Protein AF-A0A6L3ZZ14-F1 (afdb_monomer_lite)

Radius of gyration: 29.38 Å; chains: 1; bounding box: 53×72×79 Å

Foldseek 3Di:
DDDDDDPPPDDDDDPVRVVVVVVVVVVVVVVVVVVVVVVVVCLVPDPVNCVVPPADQLPQQQWGWDWDDDDPDQIWIWIPGHVVGNCVVVPDHGRWTQQDWDPDGDHSPDDSVRVSVSVDDPDDDNPPDDTDGDIDDD

pLDDT: mean 73.84, std 15.88, range [40.72, 96.88]

Sequence (138 aa):
MTIIPASSGRRRPTEQETISLELVSGLLMIIGLLAFAYLFYAIATSDEIKDATQGLDIEGIGIEVRKVEPEGEVAYFEIIPAPGGPAEEKGVRAGDRLTKVEDTEITPGFSIAQVDRLLQEPDVKRADDDFEISIEFL

Structure (mmCIF, N/CA/C/O backbone):
data_AF-A0A6L3ZZ14-F1
#
_entry.id   AF-A0A6L3ZZ14-F1
#
loop_
_atom_site.group_PDB
_atom_site.id
_atom_site.type_symbol
_atom_site.label_atom_id
_atom_site.label_alt_id
_atom_site.label_comp_id
_atom_site.label_asym_id
_atom_site.label_entity_id
_atom_site.label_seq_id
_atom_site.pdbx_PDB_ins_code
_atom_site.Cartn_x
_atom_site.Cartn_y
_atom_site.Cartn_z
_atom_site.occupancy
_atom_site.B_iso_or_equiv
_atom_site.auth_seq_id
_atom_site.auth_comp_id
_atom_site.auth_asym_id
_atom_site.auth_atom_id
_atom_site.pdbx_PDB_model_num
ATOM 1 N N . MET A 1 1 ? 16.984 52.461 -55.595 1.00 40.91 1 MET A N 1
ATOM 2 C CA . MET A 1 1 ? 18.023 51.424 -55.434 1.00 40.91 1 MET A CA 1
ATOM 3 C C . MET A 1 1 ? 17.475 50.423 -54.430 1.00 40.91 1 MET A C 1
ATOM 5 O O . MET A 1 1 ? 17.418 50.737 -53.251 1.00 40.91 1 MET A O 1
ATOM 9 N N . THR A 1 2 ? 16.913 49.313 -54.906 1.00 54.44 2 THR A N 1
ATOM 10 C CA . THR A 1 2 ? 16.197 48.347 -54.057 1.00 54.44 2 THR A CA 1
ATOM 11 C C . THR A 1 2 ? 17.160 47.226 -53.691 1.00 54.44 2 THR A C 1
ATOM 13 O O . THR A 1 2 ? 17.662 46.538 -54.576 1.00 54.44 2 THR A O 1
ATOM 16 N N . ILE A 1 3 ? 17.463 47.084 -52.401 1.00 60.84 3 ILE A N 1
ATOM 17 C CA . ILE A 1 3 ? 18.339 46.035 -51.873 1.00 60.84 3 ILE A CA 1
ATOM 18 C C . ILE A 1 3 ? 17.479 44.781 -51.686 1.00 60.84 3 ILE A C 1
ATOM 20 O O . ILE A 1 3 ? 16.567 44.774 -50.864 1.00 60.84 3 ILE A O 1
ATOM 24 N N . ILE A 1 4 ? 17.743 43.738 -52.471 1.00 63.31 4 ILE A N 1
ATOM 25 C CA . ILE A 1 4 ? 17.120 42.420 -52.304 1.00 63.31 4 ILE A CA 1
ATOM 26 C C . ILE A 1 4 ? 17.944 41.671 -51.242 1.00 63.31 4 ILE A C 1
ATOM 28 O O . ILE A 1 4 ? 19.147 41.498 -51.454 1.00 63.31 4 ILE A O 1
ATOM 32 N N . PRO A 1 5 ? 17.372 41.252 -50.098 1.00 65.06 5 PRO A N 1
ATOM 33 C CA . PRO A 1 5 ? 18.120 40.499 -49.097 1.00 65.06 5 PRO A CA 1
ATOM 34 C C . PRO A 1 5 ? 18.507 39.120 -49.644 1.00 65.06 5 PRO A C 1
ATOM 36 O O . PRO A 1 5 ? 17.732 38.479 -50.356 1.00 65.06 5 PRO A O 1
ATOM 39 N N . ALA A 1 6 ? 19.719 38.671 -49.312 1.00 63.59 6 ALA A N 1
ATOM 40 C CA . ALA A 1 6 ? 20.224 37.365 -49.712 1.00 63.59 6 ALA A CA 1
ATOM 41 C C . ALA A 1 6 ? 19.274 36.261 -49.227 1.00 63.59 6 ALA A C 1
ATOM 43 O O . ALA A 1 6 ? 18.918 36.204 -48.049 1.00 63.59 6 ALA A O 1
ATOM 44 N N . SER A 1 7 ? 18.868 35.380 -50.142 1.00 60.06 7 SER A N 1
ATOM 45 C CA . SER A 1 7 ? 18.068 34.205 -49.816 1.00 60.06 7 SER A CA 1
ATOM 46 C C . SER A 1 7 ? 18.804 33.370 -48.770 1.00 60.06 7 SER A C 1
ATOM 48 O O . SER A 1 7 ? 19.910 32.890 -49.034 1.00 60.06 7 SER A O 1
ATOM 50 N N . SER A 1 8 ? 18.196 33.173 -47.601 1.00 63.28 8 SER A N 1
ATOM 51 C CA . SER A 1 8 ? 18.658 32.227 -46.586 1.00 63.28 8 SER A CA 1
ATOM 52 C C . SER A 1 8 ? 18.462 30.798 -47.101 1.00 63.28 8 SER A C 1
ATOM 54 O O . SER A 1 8 ? 17.504 30.100 -46.777 1.00 63.28 8 SER A O 1
ATOM 56 N N . GLY A 1 9 ? 19.369 30.365 -47.976 1.00 61.56 9 GLY A N 1
ATOM 57 C CA . GLY A 1 9 ? 19.411 28.997 -48.467 1.00 61.56 9 GLY A CA 1
ATOM 58 C C . GLY A 1 9 ? 19.644 28.045 -47.298 1.00 61.56 9 GLY A C 1
ATOM 59 O O . GLY A 1 9 ? 20.655 28.135 -46.604 1.00 61.56 9 GLY A O 1
ATOM 60 N N . ARG A 1 10 ? 18.701 27.130 -47.069 1.00 69.56 10 ARG A N 1
ATOM 61 C CA . ARG A 1 10 ? 18.841 26.049 -46.090 1.00 69.56 10 ARG A CA 1
ATOM 62 C C . ARG A 1 10 ? 20.022 25.174 -46.532 1.00 69.56 10 ARG A C 1
ATOM 64 O O . ARG A 1 10 ? 19.925 24.477 -47.542 1.00 69.56 10 ARG A O 1
ATOM 71 N N . ARG A 1 11 ? 21.156 25.255 -45.827 1.00 75.75 11 ARG A N 1
ATOM 72 C CA . ARG A 1 11 ? 22.327 24.398 -46.079 1.00 75.75 11 ARG A CA 1
ATOM 73 C C . ARG A 1 11 ? 21.897 22.939 -45.907 1.00 75.75 11 ARG A C 1
ATOM 75 O O . ARG A 1 11 ? 21.261 22.605 -44.910 1.00 75.75 11 ARG A O 1
ATOM 82 N N . ARG A 1 12 ? 22.220 22.082 -46.881 1.00 76.31 12 ARG A N 1
ATOM 83 C CA . ARG A 1 12 ? 22.051 20.632 -46.716 1.00 76.31 12 ARG A CA 1
ATOM 84 C C . ARG A 1 12 ? 23.084 20.138 -45.695 1.00 76.31 12 ARG A C 1
ATOM 86 O O . ARG A 1 12 ? 24.248 20.517 -45.847 1.00 76.31 12 ARG A O 1
ATOM 93 N N . PRO A 1 13 ? 22.681 19.346 -44.687 1.00 78.38 13 PRO A N 1
ATOM 94 C CA . PRO A 1 13 ? 23.620 18.753 -43.745 1.00 78.38 13 PRO A CA 1
ATOM 95 C C . PRO A 1 13 ? 24.667 17.920 -44.483 1.00 78.38 13 PRO A C 1
ATOM 97 O O . PRO A 1 13 ? 24.356 17.287 -45.496 1.00 78.38 13 PRO A O 1
ATOM 100 N N . THR A 1 14 ? 25.901 17.924 -43.994 1.00 89.00 14 THR A N 1
ATOM 101 C CA . THR A 1 14 ? 26.924 16.992 -44.488 1.00 89.00 14 THR A CA 1
ATOM 102 C C . THR A 1 14 ? 26.630 15.571 -43.996 1.00 89.00 14 THR A C 1
ATOM 104 O O . THR A 1 14 ? 25.898 15.371 -43.023 1.00 89.00 14 THR A O 1
ATOM 107 N N . GLU A 1 15 ? 27.210 14.556 -44.641 1.00 85.62 15 GLU A N 1
ATOM 108 C CA . GLU A 1 15 ? 27.075 13.161 -44.187 1.00 85.62 15 GLU A CA 1
ATOM 109 C C . GLU A 1 15 ? 27.557 12.995 -42.738 1.00 85.62 15 GLU A C 1
ATOM 111 O O . GLU A 1 15 ? 26.896 12.352 -41.929 1.00 85.62 15 GLU A O 1
ATOM 116 N N . GLN A 1 16 ? 28.648 13.674 -42.368 1.00 85.94 16 GLN A N 1
ATOM 117 C CA . GLN A 1 16 ? 29.179 13.661 -41.005 1.00 85.94 16 GLN A CA 1
ATOM 118 C C . GLN A 1 16 ? 28.235 14.328 -39.989 1.00 85.94 16 GLN A C 1
ATOM 120 O O . GLN A 1 16 ? 28.079 13.823 -38.876 1.00 85.94 16 GLN A O 1
ATOM 125 N N . GLU A 1 17 ? 27.587 15.439 -40.358 1.00 84.62 17 GLU A N 1
ATOM 126 C CA . GLU A 1 17 ? 26.568 16.096 -39.522 1.00 84.62 17 GLU A CA 1
ATOM 127 C C . GLU A 1 17 ? 25.340 15.187 -39.339 1.00 84.62 17 GLU A C 1
ATOM 129 O O . GLU A 1 17 ? 24.790 15.118 -38.242 1.00 84.62 17 GLU A O 1
ATOM 134 N N . THR A 1 18 ? 24.960 14.438 -40.378 1.00 88.00 18 THR A N 1
ATOM 135 C CA . THR A 1 18 ? 23.825 13.499 -40.346 1.00 88.00 18 THR A CA 1
ATOM 136 C C . THR A 1 18 ? 24.111 12.306 -39.431 1.00 88.00 18 THR A C 1
ATOM 138 O O . THR A 1 18 ? 23.323 12.028 -38.532 1.00 88.00 18 THR A O 1
ATOM 141 N N . ILE A 1 19 ? 25.281 11.672 -39.572 1.00 89.25 19 ILE A N 1
ATOM 142 C CA . ILE A 1 19 ? 25.717 10.556 -38.712 1.00 89.25 19 ILE A CA 1
ATOM 143 C C . ILE A 1 19 ? 25.804 10.994 -37.245 1.00 89.25 19 ILE A C 1
ATOM 145 O O . ILE A 1 19 ? 25.376 10.276 -36.342 1.00 89.25 19 ILE A O 1
ATOM 149 N N . SER A 1 20 ? 26.334 12.195 -36.995 1.00 90.31 20 SER A N 1
ATOM 150 C CA . SER A 1 20 ? 26.419 12.747 -35.639 1.00 90.31 20 SER A CA 1
ATOM 151 C C . SER A 1 20 ? 25.030 12.970 -35.036 1.00 90.31 20 SER A C 1
ATOM 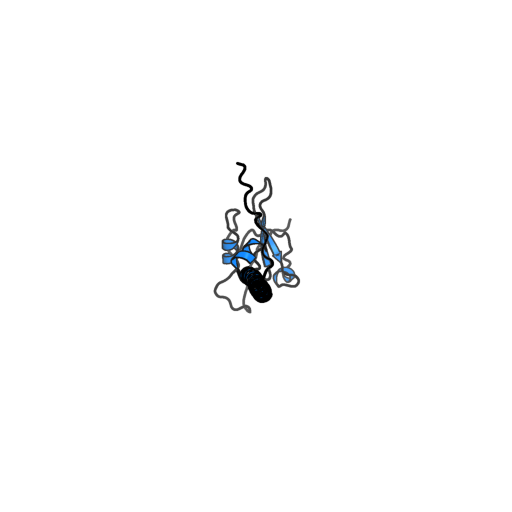153 O O . SER A 1 20 ? 24.812 12.658 -33.867 1.00 90.31 20 SER A O 1
ATOM 155 N N . LEU A 1 21 ? 24.077 13.472 -35.829 1.00 89.50 21 LEU A N 1
ATOM 156 C CA . LEU A 1 21 ? 22.699 13.688 -35.391 1.00 89.50 21 LEU A CA 1
ATOM 157 C C . LEU A 1 21 ? 21.998 12.365 -35.053 1.00 89.50 21 LEU A C 1
ATOM 159 O O . LEU A 1 21 ? 21.339 12.268 -34.019 1.00 89.50 21 LEU A O 1
ATOM 163 N N . GLU A 1 22 ? 22.173 11.341 -35.889 1.00 91.12 22 GLU A N 1
ATOM 164 C CA . GLU A 1 22 ? 21.615 10.006 -35.659 1.00 91.12 22 GLU A CA 1
ATOM 165 C C . GLU A 1 22 ? 22.172 9.384 -34.377 1.00 91.12 22 GLU A C 1
ATOM 167 O O . GLU A 1 22 ? 21.393 8.946 -33.531 1.00 91.12 22 GLU A O 1
ATOM 172 N N . LEU A 1 23 ? 23.492 9.439 -34.170 1.00 93.06 23 LEU A N 1
ATOM 173 C CA . LEU A 1 23 ? 24.139 8.940 -32.953 1.00 93.06 23 LEU A CA 1
ATOM 174 C C . LEU A 1 23 ? 23.647 9.659 -31.693 1.00 93.06 23 LEU A C 1
ATOM 176 O O . LEU A 1 23 ? 23.328 9.005 -30.702 1.00 93.06 23 LEU A O 1
ATOM 180 N N . VAL A 1 24 ? 23.549 10.991 -31.727 1.00 94.38 24 VAL A N 1
ATOM 181 C CA . VAL A 1 24 ? 23.048 11.775 -30.588 1.00 94.38 24 VAL A CA 1
ATOM 182 C C . VAL A 1 24 ? 21.577 11.462 -30.323 1.00 94.38 24 VAL A C 1
ATOM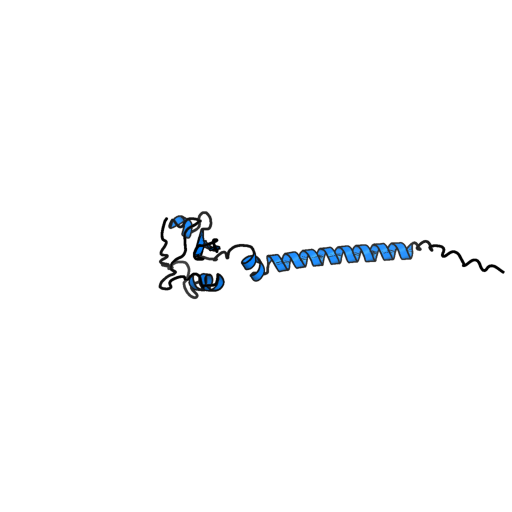 184 O O . VAL A 1 24 ? 21.197 11.263 -29.171 1.00 94.38 24 VAL A O 1
ATOM 187 N N . SER A 1 25 ? 20.749 11.366 -31.366 1.00 93.75 25 SER A N 1
ATOM 188 C CA . SER A 1 25 ? 19.328 11.036 -31.216 1.00 93.75 25 SER A CA 1
ATOM 189 C C . SER A 1 25 ? 19.115 9.618 -30.673 1.00 93.75 25 SER A C 1
ATOM 191 O O . SER A 1 25 ? 18.309 9.427 -29.763 1.00 93.75 25 SER A O 1
ATOM 193 N N . GLY A 1 26 ? 19.891 8.639 -31.149 1.00 93.88 26 GLY A N 1
ATOM 194 C CA . GLY A 1 26 ? 19.858 7.262 -30.664 1.00 93.88 26 GLY A CA 1
ATOM 195 C C . GLY A 1 26 ? 20.331 7.156 -29.216 1.00 93.88 26 GLY A C 1
ATOM 196 O O . GLY A 1 26 ? 19.698 6.477 -28.410 1.00 93.88 26 GLY A O 1
ATOM 197 N N . LEU A 1 27 ? 21.387 7.888 -28.852 1.00 96.38 27 LEU A N 1
ATOM 198 C CA . LEU A 1 27 ? 21.862 7.956 -27.472 1.00 96.38 27 LEU A CA 1
ATOM 199 C C . LEU A 1 27 ? 20.807 8.574 -26.544 1.00 96.38 27 LEU A C 1
ATOM 201 O O . LEU A 1 27 ? 20.534 8.021 -25.481 1.00 96.38 27 LEU A O 1
ATOM 205 N N . LEU A 1 28 ? 20.176 9.678 -26.952 1.00 96.19 28 LEU A N 1
ATOM 206 C CA . LEU A 1 28 ? 19.098 10.310 -26.186 1.00 96.19 28 LEU A CA 1
ATOM 207 C C . LEU A 1 28 ? 17.889 9.385 -26.021 1.00 96.19 28 LEU A C 1
ATOM 209 O O . LEU A 1 28 ? 17.302 9.344 -24.943 1.00 96.19 28 LEU A O 1
ATOM 213 N N . MET A 1 29 ? 17.545 8.610 -27.051 1.00 96.12 29 MET A N 1
ATOM 214 C CA . MET A 1 29 ? 16.482 7.609 -26.974 1.00 96.12 29 MET A CA 1
ATOM 215 C C . MET A 1 29 ? 16.806 6.523 -25.939 1.00 96.12 29 MET A C 1
ATOM 217 O O . MET A 1 29 ? 15.958 6.208 -25.108 1.00 96.12 29 MET A O 1
ATOM 221 N N . ILE A 1 30 ? 18.032 5.987 -25.944 1.00 96.88 30 ILE A N 1
ATOM 222 C CA . ILE A 1 30 ? 18.467 4.971 -24.970 1.00 96.88 30 ILE A CA 1
ATOM 223 C C . ILE A 1 30 ? 18.441 5.540 -23.549 1.00 96.88 30 ILE A C 1
ATOM 225 O O . ILE A 1 30 ? 17.904 4.901 -22.646 1.00 96.88 30 ILE A O 1
ATOM 229 N N . ILE A 1 31 ? 18.976 6.748 -23.352 1.00 96.69 31 ILE A N 1
ATOM 230 C CA . ILE A 1 31 ? 18.958 7.424 -22.049 1.00 96.69 31 ILE A CA 1
ATOM 231 C C . ILE A 1 31 ? 17.518 7.625 -21.574 1.00 96.69 31 ILE A C 1
ATOM 233 O O . ILE A 1 31 ? 17.215 7.322 -20.423 1.00 96.69 31 ILE A O 1
ATOM 237 N N . GLY A 1 32 ? 16.623 8.083 -22.452 1.00 94.25 32 GLY A N 1
ATOM 238 C CA . GLY A 1 32 ? 15.209 8.261 -22.126 1.00 94.25 32 GLY A CA 1
ATOM 239 C C . GLY A 1 32 ? 14.535 6.954 -21.709 1.00 94.25 32 GLY A C 1
ATOM 240 O O . GLY A 1 32 ? 13.801 6.927 -20.724 1.00 94.25 32 GLY A O 1
ATOM 241 N N . LEU A 1 33 ? 14.832 5.856 -22.406 1.00 96.75 33 LEU A N 1
ATOM 242 C CA . LEU A 1 33 ? 14.264 4.540 -22.114 1.00 96.75 33 LEU A CA 1
ATOM 243 C C . LEU A 1 33 ? 14.776 3.988 -20.775 1.00 96.75 33 LEU A C 1
ATOM 245 O O . LEU A 1 33 ? 13.987 3.490 -19.975 1.00 96.75 33 LEU A O 1
ATOM 249 N N . LEU A 1 34 ? 16.071 4.149 -20.486 1.00 96.44 34 LEU A N 1
ATOM 250 C CA . LEU A 1 34 ? 16.657 3.775 -19.196 1.00 96.44 34 LEU A CA 1
ATOM 251 C C . LEU A 1 34 ? 16.121 4.633 -18.047 1.00 96.44 34 LEU A C 1
ATOM 253 O O . LEU A 1 34 ? 15.798 4.093 -16.994 1.00 96.44 34 LEU A O 1
ATOM 257 N N . ALA A 1 35 ? 15.984 5.945 -18.243 1.00 92.81 35 ALA A N 1
ATOM 258 C CA . ALA A 1 35 ? 15.415 6.842 -17.241 1.00 92.81 35 ALA A CA 1
ATOM 259 C C . ALA A 1 35 ? 13.948 6.497 -16.942 1.00 92.81 35 ALA A C 1
ATOM 261 O O . ALA A 1 35 ? 13.544 6.484 -15.782 1.00 92.81 35 ALA A O 1
ATOM 262 N N . PHE A 1 36 ? 13.164 6.160 -17.971 1.00 92.19 36 PHE A N 1
ATOM 263 C CA . PHE A 1 36 ? 11.784 5.709 -17.805 1.00 92.19 36 PHE A CA 1
ATOM 264 C C . PHE A 1 36 ? 11.701 4.370 -17.061 1.00 92.19 36 PHE A C 1
ATOM 266 O O . PHE A 1 36 ? 10.928 4.240 -16.114 1.00 92.19 36 PHE A O 1
ATOM 273 N N . ALA A 1 37 ? 12.527 3.390 -17.438 1.00 91.31 37 ALA A N 1
ATOM 274 C CA . ALA A 1 37 ? 12.593 2.105 -16.745 1.00 91.31 37 ALA A CA 1
ATOM 275 C C . ALA A 1 37 ? 13.032 2.268 -15.282 1.00 91.31 37 ALA A C 1
ATOM 277 O O . ALA A 1 37 ? 12.470 1.630 -14.396 1.00 91.31 37 ALA A O 1
ATOM 278 N N . TYR A 1 38 ? 13.991 3.159 -15.021 1.00 91.25 38 TYR A N 1
ATOM 279 C CA . TYR A 1 38 ? 14.426 3.492 -13.670 1.00 91.25 38 TYR A CA 1
ATOM 280 C C . TYR A 1 38 ? 13.312 4.150 -12.857 1.00 91.25 38 TYR A C 1
ATOM 282 O O . TYR A 1 38 ? 13.115 3.780 -11.707 1.00 91.25 38 TYR A O 1
ATOM 290 N N . LEU A 1 39 ? 12.555 5.082 -13.444 1.00 84.56 39 LEU A N 1
ATOM 291 C CA . LEU A 1 39 ? 11.400 5.687 -12.781 1.00 84.56 39 LEU A CA 1
ATOM 292 C C . LEU A 1 39 ? 10.362 4.622 -12.412 1.00 84.56 39 LEU A C 1
ATOM 294 O O . LEU A 1 39 ? 9.875 4.612 -11.287 1.00 84.56 39 LEU A O 1
ATOM 298 N N . PHE A 1 40 ? 10.059 3.703 -13.331 1.00 80.69 40 PHE A N 1
ATOM 299 C CA . PHE A 1 40 ? 9.124 2.614 -13.063 1.00 80.69 40 PHE A CA 1
ATOM 300 C C . PHE A 1 40 ? 9.634 1.677 -11.966 1.00 80.69 40 PHE A C 1
ATOM 302 O O . PHE A 1 40 ? 8.878 1.329 -11.068 1.00 80.69 40 PHE A O 1
ATOM 309 N N . TYR A 1 41 ? 10.917 1.308 -12.004 1.00 81.88 41 TYR A N 1
ATOM 310 C CA . TYR A 1 41 ? 11.552 0.530 -10.943 1.00 81.88 41 TYR A CA 1
ATOM 311 C C . TYR A 1 41 ? 11.453 1.254 -9.599 1.00 81.88 41 TYR A C 1
ATOM 313 O O . TYR A 1 41 ? 10.957 0.674 -8.644 1.00 81.88 41 TYR A O 1
ATOM 321 N N . ALA A 1 42 ? 11.836 2.532 -9.548 1.00 76.19 42 ALA A N 1
ATOM 322 C CA . ALA A 1 42 ? 11.786 3.340 -8.336 1.00 76.19 42 ALA A CA 1
ATOM 323 C C . ALA A 1 42 ? 10.366 3.437 -7.767 1.00 76.19 42 ALA A C 1
ATOM 325 O O . ALA A 1 42 ? 10.204 3.360 -6.557 1.00 76.19 42 ALA A O 1
ATOM 326 N N . ILE A 1 43 ? 9.347 3.551 -8.624 1.00 71.56 43 ILE A N 1
ATOM 327 C CA . ILE A 1 43 ? 7.940 3.510 -8.213 1.00 71.56 43 ILE A CA 1
ATOM 328 C C . ILE A 1 43 ? 7.567 2.122 -7.678 1.00 71.56 43 ILE A C 1
ATOM 330 O O . ILE A 1 43 ? 7.026 2.011 -6.585 1.00 71.56 43 ILE A O 1
ATOM 334 N N . ALA A 1 44 ? 7.882 1.058 -8.418 1.00 70.19 44 ALA A N 1
ATOM 335 C CA . ALA A 1 44 ? 7.528 -0.314 -8.058 1.00 70.19 44 ALA A CA 1
ATOM 336 C C . ALA A 1 44 ? 8.260 -0.834 -6.808 1.00 70.19 44 ALA A C 1
ATOM 338 O O . ALA A 1 44 ? 7.794 -1.780 -6.173 1.00 70.19 44 ALA A O 1
ATOM 339 N N . THR A 1 45 ? 9.404 -0.250 -6.454 1.00 72.31 45 THR A N 1
ATOM 340 C CA . THR A 1 45 ? 10.167 -0.580 -5.241 1.00 72.31 45 THR A CA 1
ATOM 341 C C . THR A 1 45 ? 10.031 0.462 -4.137 1.00 72.31 45 THR A C 1
ATOM 343 O O . THR A 1 45 ? 10.695 0.330 -3.116 1.00 72.31 45 THR A O 1
ATOM 346 N N . SER A 1 46 ? 9.245 1.521 -4.338 1.00 67.38 46 SER A N 1
ATOM 347 C CA . SER A 1 46 ? 8.950 2.491 -3.288 1.00 67.38 46 SER A CA 1
ATOM 348 C C . SER A 1 46 ? 7.731 2.012 -2.513 1.00 67.38 46 SER A C 1
ATOM 350 O O . SER A 1 46 ? 6.625 1.962 -3.053 1.00 67.38 46 SER A O 1
ATOM 352 N N . ASP A 1 47 ? 7.946 1.668 -1.248 1.00 56.03 47 ASP A N 1
ATOM 353 C CA . ASP A 1 47 ? 6.879 1.213 -0.353 1.00 56.03 47 ASP A CA 1
ATOM 354 C C . ASP A 1 47 ? 5.822 2.320 -0.156 1.00 56.03 47 ASP A C 1
ATOM 356 O O . ASP A 1 47 ? 4.629 2.070 -0.266 1.00 56.03 47 ASP A O 1
ATOM 360 N N . GLU A 1 48 ? 6.258 3.583 -0.095 1.00 56.50 48 GLU A N 1
ATOM 361 C CA . GLU A 1 48 ? 5.397 4.769 0.045 1.00 56.50 48 GLU A CA 1
ATOM 362 C C . GLU A 1 48 ? 4.382 4.955 -1.111 1.00 56.50 48 GLU A C 1
ATOM 364 O O . GLU A 1 48 ? 3.311 5.528 -0.914 1.00 56.50 48 GLU A O 1
ATOM 369 N N . ILE A 1 49 ? 4.686 4.474 -2.329 1.00 53.75 49 ILE A N 1
ATOM 370 C CA . ILE A 1 49 ? 3.771 4.571 -3.487 1.00 53.75 49 ILE A CA 1
ATOM 371 C C . ILE A 1 49 ? 2.835 3.358 -3.575 1.00 53.75 49 ILE A C 1
ATOM 373 O O . ILE A 1 49 ? 1.691 3.496 -4.026 1.00 53.75 49 ILE A O 1
ATOM 377 N N . LYS A 1 50 ? 3.284 2.183 -3.118 1.00 49.91 50 LYS A N 1
ATOM 378 C CA . LYS A 1 50 ? 2.406 1.015 -2.958 1.00 49.91 50 LYS A CA 1
ATOM 379 C C . LYS A 1 50 ? 1.309 1.321 -1.944 1.00 49.91 50 LYS A C 1
ATOM 381 O O . LYS A 1 50 ? 0.137 1.198 -2.292 1.00 49.91 50 LYS A O 1
ATOM 386 N N . ASP A 1 51 ? 1.695 1.875 -0.797 1.00 52.47 51 ASP A N 1
ATOM 387 C CA . ASP A 1 51 ? 0.800 2.294 0.289 1.00 52.47 51 ASP A CA 1
ATOM 388 C C . ASP A 1 51 ? -0.260 3.317 -0.154 1.00 52.47 51 ASP A C 1
ATOM 390 O O . ASP A 1 51 ? -1.347 3.404 0.416 1.00 52.47 51 ASP A O 1
ATOM 394 N N . ALA A 1 52 ? 0.051 4.119 -1.177 1.00 53.97 52 ALA A N 1
ATOM 395 C CA . ALA A 1 52 ? -0.836 5.160 -1.686 1.00 53.97 52 ALA A CA 1
ATOM 396 C C . ALA A 1 52 ? -1.837 4.671 -2.750 1.00 53.97 52 ALA A C 1
ATOM 398 O O . ALA A 1 52 ? -2.769 5.407 -3.084 1.00 53.97 52 ALA A O 1
ATOM 399 N N . THR A 1 53 ? -1.643 3.484 -3.337 1.00 49.38 53 THR A N 1
ATOM 400 C CA . THR A 1 53 ? -2.422 3.031 -4.512 1.00 49.38 53 THR A CA 1
ATOM 401 C C . THR A 1 53 ? -3.067 1.660 -4.360 1.00 49.38 53 THR A C 1
ATOM 403 O O . THR A 1 53 ? -4.016 1.352 -5.084 1.00 49.38 53 THR A O 1
ATOM 406 N N . GLN A 1 54 ? -2.597 0.859 -3.415 1.00 50.88 54 GLN A N 1
ATOM 407 C CA . GLN A 1 54 ? -3.177 -0.413 -3.006 1.00 50.88 54 GLN A CA 1
ATOM 408 C C . GLN A 1 54 ? -3.378 -0.297 -1.494 1.00 50.88 54 GLN A C 1
ATOM 410 O O . GLN A 1 54 ? -2.562 0.344 -0.832 1.00 50.88 54 GLN A O 1
ATOM 415 N N . GLY A 1 55 ? -4.490 -0.786 -0.941 1.00 52.56 55 GLY A N 1
ATOM 416 C CA . GLY A 1 55 ? -4.607 -0.808 0.514 1.00 52.56 55 GLY A CA 1
ATOM 417 C C . GLY A 1 55 ? -3.403 -1.556 1.084 1.00 52.56 55 GLY A C 1
ATOM 418 O O . GLY A 1 55 ? -2.826 -2.421 0.423 1.00 52.56 55 GLY A O 1
ATOM 419 N N . LEU A 1 56 ? -2.973 -1.146 2.273 1.00 51.00 56 LEU A N 1
ATOM 420 C CA . LEU A 1 56 ? -1.785 -1.706 2.905 1.00 51.00 56 LEU A CA 1
ATOM 421 C C . LEU A 1 56 ? -1.973 -3.221 3.071 1.00 51.00 56 LEU A C 1
ATOM 423 O O . LEU A 1 56 ? -2.860 -3.640 3.816 1.00 51.00 56 LEU A O 1
ATOM 427 N N . ASP A 1 57 ? -1.157 -4.018 2.379 1.00 49.62 57 ASP A N 1
ATOM 428 C CA . ASP A 1 57 ? -1.064 -5.465 2.582 1.00 49.62 57 ASP A CA 1
ATOM 429 C C . ASP A 1 57 ? -0.261 -5.712 3.862 1.00 49.62 57 ASP A C 1
ATOM 431 O O . ASP A 1 57 ? 0.930 -5.393 3.936 1.00 49.62 57 ASP A O 1
ATOM 435 N N . ILE A 1 58 ? -0.920 -6.221 4.901 1.00 52.31 58 ILE A N 1
ATOM 436 C CA . ILE A 1 58 ? -0.278 -6.476 6.188 1.00 52.31 58 ILE A CA 1
ATOM 437 C C . ILE A 1 58 ? 0.377 -7.859 6.119 1.00 52.31 58 ILE A C 1
ATOM 439 O O . ILE A 1 58 ? -0.257 -8.903 6.339 1.00 52.31 58 ILE A O 1
ATOM 443 N N . GLU A 1 59 ? 1.674 -7.857 5.794 1.00 48.97 59 GLU A N 1
ATOM 444 C CA . GLU A 1 59 ? 2.517 -9.051 5.684 1.00 48.97 59 GLU A CA 1
ATOM 445 C C . GLU A 1 59 ? 2.533 -9.840 7.010 1.00 48.97 59 GLU A C 1
ATOM 447 O O . GLU A 1 59 ? 3.215 -9.487 7.969 1.00 48.97 59 GLU A O 1
ATOM 452 N N . GLY A 1 60 ? 1.803 -10.959 7.058 1.00 52.94 60 GLY A N 1
ATOM 453 C CA . GLY A 1 60 ? 1.834 -11.910 8.179 1.00 52.94 60 GLY A CA 1
ATOM 454 C C . GLY A 1 60 ? 0.471 -12.465 8.589 1.00 52.94 60 GLY A C 1
ATOM 455 O O . GLY A 1 60 ? 0.383 -13.646 8.917 1.00 52.94 60 GLY A O 1
ATOM 456 N N . ILE A 1 61 ? -0.590 -11.661 8.490 1.00 58.84 61 ILE A N 1
ATOM 457 C CA . ILE A 1 61 ? -1.963 -12.054 8.873 1.00 58.84 61 ILE A CA 1
ATOM 458 C C . ILE A 1 61 ? -2.815 -12.350 7.623 1.00 58.84 61 ILE A C 1
ATOM 460 O O . ILE A 1 61 ? -3.824 -13.058 7.691 1.00 58.84 61 ILE A O 1
ATOM 464 N N . GLY A 1 62 ? -2.364 -11.879 6.453 1.00 65.19 62 GLY A N 1
ATOM 465 C CA . GLY A 1 62 ? -3.084 -12.027 5.191 1.00 65.19 62 GLY A CA 1
ATOM 466 C C . GLY A 1 62 ? -4.352 -11.183 5.194 1.00 65.19 62 GLY A C 1
ATOM 467 O O . GLY A 1 62 ? -5.417 -11.687 4.848 1.00 65.19 62 GLY A O 1
ATOM 468 N N . ILE A 1 63 ? -4.248 -9.935 5.649 1.00 73.44 63 ILE A N 1
ATOM 469 C CA . ILE A 1 63 ? -5.327 -8.950 5.620 1.00 73.44 63 ILE A CA 1
ATOM 470 C C . ILE A 1 63 ? -4.799 -7.644 5.042 1.00 73.44 63 ILE A C 1
ATOM 472 O O . ILE A 1 63 ? -3.733 -7.167 5.412 1.00 73.44 63 ILE A O 1
ATOM 476 N N . GLU A 1 64 ? -5.581 -7.060 4.155 1.00 79.31 64 GLU A N 1
ATOM 477 C CA . GLU A 1 64 ? -5.433 -5.697 3.681 1.00 79.31 64 GLU A CA 1
ATOM 478 C C . GLU A 1 64 ? -6.477 -4.834 4.397 1.00 79.31 64 GLU A C 1
ATOM 480 O O . GLU A 1 64 ? -7.628 -5.247 4.571 1.00 79.31 64 GLU A O 1
ATOM 485 N N . VAL A 1 65 ? -6.087 -3.638 4.841 1.00 82.19 65 VAL A N 1
ATOM 486 C CA . VAL A 1 65 ? -7.008 -2.704 5.507 1.00 82.19 65 VAL A CA 1
ATOM 487 C C . VAL A 1 65 ? -7.202 -1.464 4.652 1.00 82.19 65 VAL A C 1
ATOM 489 O O . VAL A 1 65 ? -6.254 -0.756 4.307 1.00 82.19 65 VAL A O 1
ATOM 492 N N . ARG A 1 66 ? -8.465 -1.149 4.362 1.00 85.44 66 ARG A N 1
ATOM 493 C CA . ARG A 1 66 ? -8.859 0.037 3.604 1.00 85.44 66 ARG A CA 1
ATOM 494 C C . ARG A 1 66 ? -9.689 0.969 4.469 1.00 85.44 66 ARG A C 1
ATOM 496 O O . ARG A 1 66 ? -10.693 0.568 5.045 1.00 85.44 66 ARG A O 1
ATOM 503 N N . LYS A 1 67 ? -9.327 2.250 4.506 1.00 85.31 67 LYS A N 1
ATOM 504 C CA . LYS A 1 67 ? -10.197 3.269 5.099 1.00 85.31 67 LYS A CA 1
ATOM 505 C C . LYS A 1 67 ? -11.313 3.634 4.120 1.00 85.31 67 LYS A C 1
ATOM 507 O O . LYS A 1 67 ? -11.041 3.983 2.972 1.00 85.31 67 LYS A O 1
ATOM 512 N N . VAL A 1 68 ? -12.552 3.580 4.588 1.00 87.19 68 VAL A N 1
ATOM 513 C CA . VAL A 1 68 ? -13.748 3.982 3.850 1.00 87.19 68 VAL A CA 1
ATOM 514 C C . VAL A 1 68 ? -14.330 5.220 4.517 1.00 87.19 68 VAL A C 1
ATOM 516 O O . VAL A 1 68 ? 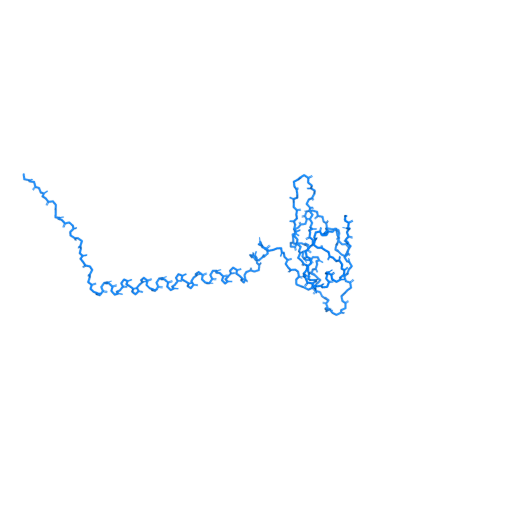-14.563 5.237 5.724 1.00 87.19 68 VAL A O 1
ATOM 519 N N . GLU A 1 69 ? -14.565 6.264 3.726 1.00 86.50 69 GLU A N 1
ATOM 520 C CA . GLU A 1 69 ? -15.173 7.523 4.169 1.00 86.50 69 GLU A CA 1
ATOM 521 C C . GLU A 1 69 ? -16.493 7.731 3.401 1.00 86.50 69 GLU A C 1
ATOM 523 O O . GLU A 1 69 ? -16.491 8.356 2.339 1.00 86.50 69 GLU A O 1
ATOM 528 N N . PRO A 1 70 ? -17.619 7.152 3.863 1.00 81.81 70 PRO A N 1
ATOM 529 C CA . PRO A 1 70 ? -18.883 7.221 3.138 1.00 81.81 70 PRO A CA 1
ATOM 530 C C . PRO A 1 70 ? -19.561 8.588 3.309 1.00 81.81 70 PRO A C 1
ATOM 532 O O . PRO A 1 70 ? -19.450 9.237 4.350 1.00 81.81 70 PRO A O 1
ATOM 535 N N . GLU A 1 71 ? -20.319 9.025 2.301 1.00 79.75 71 GLU A N 1
ATOM 536 C CA . GLU A 1 71 ? -21.078 10.277 2.378 1.00 79.75 71 GLU A CA 1
ATOM 537 C C . GLU A 1 71 ? -22.201 10.181 3.424 1.00 79.75 71 GLU A C 1
ATOM 539 O O . GLU A 1 71 ? -23.17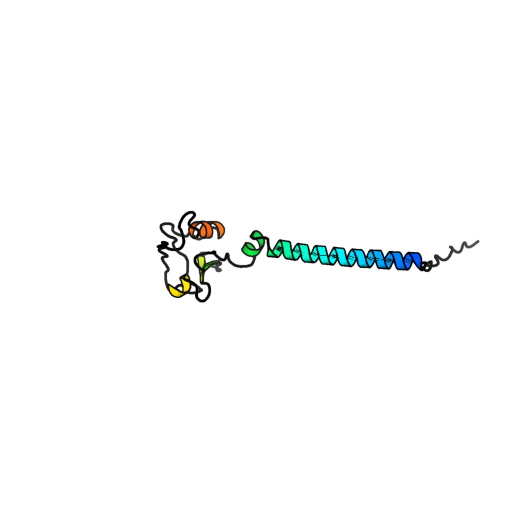7 9.456 3.250 1.00 79.75 71 GLU A O 1
ATOM 544 N N . GLY A 1 72 ? -22.079 10.953 4.508 1.00 77.31 72 GLY A N 1
ATOM 545 C CA . GLY A 1 72 ? -23.095 11.032 5.564 1.00 77.31 72 GLY A CA 1
ATOM 546 C C . GLY A 1 72 ? -22.989 9.958 6.651 1.00 77.31 72 GLY A C 1
ATOM 547 O O . GLY A 1 72 ? -23.798 9.967 7.579 1.00 77.31 72 GLY A O 1
ATOM 548 N N . GLU A 1 73 ? -21.984 9.086 6.582 1.00 80.31 73 GLU A N 1
ATOM 549 C CA . GLU A 1 73 ? -21.687 8.081 7.604 1.00 80.31 73 GLU A CA 1
ATOM 550 C C . GLU A 1 73 ? -20.320 8.324 8.253 1.00 80.31 73 GLU A C 1
ATOM 552 O O . GLU A 1 73 ? -19.497 9.118 7.797 1.00 80.31 73 GLU A O 1
ATOM 557 N N . VAL A 1 74 ? -20.093 7.646 9.376 1.00 82.50 74 VAL A N 1
ATOM 558 C CA . VAL A 1 74 ? -18.814 7.692 10.080 1.00 82.50 74 VAL A CA 1
ATOM 559 C C . VAL A 1 74 ? -17.790 6.878 9.292 1.00 82.50 74 VAL A C 1
ATOM 561 O O . VAL A 1 74 ? -18.069 5.747 8.901 1.00 82.50 74 VAL A O 1
ATOM 564 N N . ALA A 1 75 ? -16.602 7.446 9.076 1.00 85.06 75 ALA A N 1
ATOM 565 C CA . ALA A 1 75 ? -15.505 6.729 8.441 1.00 85.06 75 ALA A CA 1
ATOM 566 C C . ALA A 1 75 ? -15.152 5.458 9.227 1.00 85.06 75 ALA A C 1
ATOM 568 O O . ALA A 1 75 ? -15.090 5.476 10.458 1.00 85.06 75 ALA A O 1
ATOM 569 N N . TYR A 1 76 ? -14.894 4.369 8.513 1.00 85.94 76 TYR A N 1
ATOM 570 C CA . TYR A 1 76 ? -14.555 3.079 9.102 1.00 85.94 76 TYR A CA 1
ATOM 571 C C . TYR A 1 76 ? -13.413 2.417 8.340 1.00 85.94 76 TYR A C 1
ATOM 573 O O . TYR A 1 76 ? -13.043 2.832 7.241 1.00 85.94 76 TYR A O 1
ATOM 581 N N . PHE A 1 77 ? -12.842 1.383 8.943 1.00 87.56 77 PHE A N 1
ATOM 582 C CA . PHE A 1 77 ? -11.822 0.557 8.318 1.00 87.56 77 PHE A CA 1
ATOM 583 C C . PHE A 1 77 ? -12.448 -0.762 7.888 1.00 87.56 77 PHE A C 1
ATOM 585 O O . PHE A 1 77 ? -13.112 -1.426 8.680 1.00 87.56 77 PHE A O 1
ATOM 592 N N . GLU A 1 78 ? -12.276 -1.097 6.620 1.00 88.38 78 GLU A N 1
ATOM 593 C CA . GLU A 1 78 ? -12.742 -2.325 5.994 1.00 88.38 78 GLU A CA 1
ATOM 594 C C . GLU A 1 78 ? -11.574 -3.302 5.864 1.00 88.38 78 GLU A C 1
ATOM 596 O O . GLU A 1 78 ? -10.488 -2.913 5.423 1.00 88.38 78 GLU A O 1
ATOM 601 N N . ILE A 1 79 ? -11.808 -4.559 6.236 1.00 86.44 79 ILE A N 1
ATOM 602 C CA . ILE A 1 79 ? -10.842 -5.649 6.118 1.00 86.44 79 ILE A CA 1
ATOM 603 C C . ILE A 1 79 ? -11.065 -6.373 4.790 1.00 86.44 79 ILE A C 1
ATOM 605 O O . ILE A 1 79 ? -12.196 -6.680 4.405 1.00 86.44 79 ILE A O 1
ATOM 609 N N . ILE A 1 80 ? -9.972 -6.669 4.096 1.00 85.19 80 ILE A N 1
ATOM 610 C CA . ILE A 1 80 ? -9.932 -7.457 2.869 1.00 85.19 80 ILE A CA 1
ATOM 611 C C . ILE A 1 80 ? -8.961 -8.622 3.115 1.00 85.19 80 ILE A C 1
ATOM 613 O O . ILE A 1 80 ? -7.750 -8.424 3.090 1.00 85.19 80 ILE A O 1
ATOM 617 N N . PRO A 1 81 ? -9.447 -9.840 3.398 1.00 80.88 81 PRO A N 1
ATOM 618 C CA . PRO A 1 81 ? -8.570 -10.980 3.622 1.00 80.88 81 PRO A CA 1
ATOM 619 C C . PRO A 1 81 ? -7.922 -11.454 2.312 1.00 80.88 81 PRO A C 1
ATOM 621 O O . PRO A 1 81 ? -8.546 -11.458 1.247 1.00 80.88 81 PRO A O 1
ATOM 624 N N . ALA A 1 82 ? -6.678 -11.911 2.410 1.00 76.31 82 ALA A N 1
ATOM 625 C CA . ALA A 1 82 ? -5.963 -12.576 1.336 1.00 76.31 82 ALA A CA 1
ATOM 626 C C . ALA A 1 82 ? -6.623 -13.937 1.031 1.00 76.31 82 ALA A C 1
ATOM 628 O O . ALA A 1 82 ? -6.898 -14.700 1.964 1.00 76.31 82 ALA A O 1
ATOM 629 N N . PRO A 1 83 ? -6.847 -14.286 -0.251 1.00 73.50 83 PRO A N 1
ATOM 630 C CA . PRO A 1 83 ? -7.470 -15.553 -0.626 1.00 73.50 83 PRO A CA 1
ATOM 631 C C . PRO A 1 83 ? -6.689 -16.766 -0.106 1.00 73.50 83 PRO A C 1
ATOM 633 O O . PRO A 1 83 ? -5.507 -16.927 -0.417 1.00 73.50 83 PRO A O 1
ATOM 636 N N . GLY A 1 84 ? -7.351 -17.636 0.657 1.00 73.06 84 GLY A N 1
ATOM 637 C CA . GLY A 1 84 ? -6.739 -18.806 1.295 1.00 73.06 84 GLY A CA 1
ATOM 638 C C . GLY A 1 84 ? -5.754 -18.468 2.421 1.00 73.06 84 GLY A C 1
ATOM 639 O O . GLY A 1 84 ? -4.943 -19.316 2.787 1.00 73.06 84 GLY A O 1
ATOM 640 N N . GLY A 1 85 ? -5.780 -17.233 2.932 1.00 67.44 85 GLY A N 1
ATOM 641 C CA . GLY A 1 85 ? -4.956 -16.791 4.053 1.00 67.44 85 GLY A CA 1
ATOM 642 C C . GLY A 1 85 ? -5.548 -17.157 5.423 1.00 67.44 85 GLY A C 1
ATOM 643 O O . GLY A 1 85 ? -6.738 -17.472 5.521 1.00 67.44 85 GLY A O 1
ATOM 644 N N . PRO A 1 86 ? -4.755 -17.050 6.508 1.00 71.75 86 PRO A N 1
ATOM 645 C CA . PRO A 1 86 ? -5.193 -17.383 7.868 1.00 71.75 86 PRO A CA 1
ATOM 646 C C . PRO A 1 86 ? -6.455 -16.633 8.312 1.00 71.75 86 PRO A C 1
ATOM 648 O O . PRO A 1 86 ? -7.295 -17.186 9.019 1.00 71.75 86 PRO A O 1
ATOM 651 N N . ALA A 1 87 ? -6.616 -15.380 7.878 1.00 74.75 87 ALA A N 1
ATOM 652 C CA . ALA A 1 87 ? -7.800 -14.583 8.176 1.00 74.75 87 ALA A CA 1
ATOM 653 C C . ALA A 1 87 ? -9.070 -15.126 7.498 1.00 74.75 87 ALA A C 1
ATOM 655 O O . ALA A 1 87 ? -10.109 -15.230 8.149 1.00 74.75 87 ALA A O 1
ATOM 656 N N . GLU A 1 88 ? -8.995 -15.544 6.230 1.00 77.19 88 GLU A N 1
ATOM 657 C CA . GLU A 1 88 ? -10.145 -16.152 5.549 1.00 77.19 88 GLU A CA 1
ATOM 658 C C . GLU A 1 88 ? -10.510 -17.510 6.176 1.00 77.19 88 GLU A C 1
ATOM 660 O O . GLU A 1 88 ? -11.694 -17.804 6.362 1.00 77.19 88 GLU A O 1
ATOM 665 N N . GLU A 1 89 ? -9.515 -18.314 6.570 1.00 74.75 89 GLU A N 1
ATOM 666 C CA . GLU A 1 89 ? -9.732 -19.588 7.278 1.00 74.75 89 GLU A CA 1
ATOM 667 C C . GLU A 1 89 ? -10.413 -19.396 8.640 1.00 74.75 89 GLU A C 1
ATOM 669 O O . GLU A 1 89 ? -11.281 -20.186 9.018 1.00 74.75 89 GLU A O 1
ATOM 674 N N . LYS A 1 90 ? -10.069 -18.315 9.353 1.00 76.44 90 LYS A N 1
ATOM 675 C CA . LYS A 1 90 ? -10.734 -17.899 10.599 1.00 76.44 90 LYS A CA 1
ATOM 676 C C . LYS A 1 90 ? -12.121 -17.279 10.370 1.00 76.44 90 LYS A C 1
ATOM 678 O O . LYS A 1 90 ? -12.825 -17.000 11.337 1.00 76.44 90 LYS A O 1
ATOM 683 N N . GLY A 1 91 ? -12.546 -17.119 9.116 1.00 79.56 91 GLY A N 1
ATOM 684 C CA . GLY A 1 91 ? -13.889 -16.675 8.749 1.00 79.56 91 GLY A CA 1
ATOM 685 C C . GLY A 1 91 ? -14.034 -15.174 8.518 1.00 79.56 91 GLY A C 1
ATOM 686 O O . GLY A 1 91 ? -15.161 -14.732 8.306 1.00 79.56 91 GLY A O 1
ATOM 687 N N . VAL A 1 92 ? -12.935 -14.415 8.507 1.00 82.56 92 VAL A N 1
ATOM 688 C CA . VAL A 1 92 ? -12.936 -12.999 8.117 1.00 82.56 92 VAL A CA 1
ATOM 689 C C . VAL A 1 92 ? -13.329 -12.889 6.649 1.00 82.56 92 VAL A C 1
ATOM 691 O O . VAL A 1 92 ? -12.864 -13.666 5.806 1.00 82.56 92 VAL A O 1
ATOM 694 N N . ARG A 1 93 ? -14.200 -11.936 6.325 1.00 83.31 93 ARG A N 1
ATOM 695 C CA . ARG A 1 93 ? -14.688 -11.694 4.968 1.00 83.31 93 ARG A CA 1
ATOM 696 C C . ARG A 1 93 ? -14.363 -10.280 4.514 1.00 83.31 93 ARG A C 1
ATOM 698 O O . ARG A 1 93 ? -14.243 -9.348 5.301 1.00 83.31 93 ARG A O 1
ATOM 705 N N . ALA A 1 94 ? -14.227 -10.133 3.199 1.00 84.00 94 ALA A N 1
ATOM 706 C CA . ALA A 1 94 ? -14.112 -8.817 2.594 1.00 84.00 94 ALA A CA 1
ATOM 707 C C . ALA A 1 94 ? -15.383 -8.008 2.890 1.00 84.00 94 ALA A C 1
ATOM 709 O O . ALA A 1 94 ? -16.488 -8.495 2.636 1.00 84.00 94 ALA A O 1
ATOM 710 N N . GLY A 1 95 ? -15.214 -6.794 3.409 1.00 83.94 95 GLY A N 1
ATOM 711 C CA . GLY A 1 95 ? -16.324 -5.938 3.837 1.00 83.94 95 GLY A CA 1
ATOM 712 C C . GLY A 1 95 ? -16.502 -5.856 5.353 1.00 83.94 95 GLY A C 1
ATOM 713 O O . GLY A 1 95 ? -17.231 -4.979 5.824 1.00 83.94 95 GLY A O 1
ATOM 714 N N . ASP A 1 96 ? -15.822 -6.716 6.114 1.00 85.50 96 ASP A N 1
ATOM 715 C CA . ASP A 1 96 ? -15.875 -6.695 7.573 1.00 85.50 96 ASP A CA 1
ATOM 716 C C . ASP A 1 96 ? -15.281 -5.391 8.119 1.00 85.50 96 ASP A C 1
ATOM 718 O O . ASP A 1 96 ? -14.268 -4.881 7.628 1.00 85.50 96 ASP A O 1
ATOM 722 N N . ARG A 1 97 ? -15.929 -4.831 9.146 1.00 88.69 97 ARG A N 1
ATOM 723 C CA . ARG A 1 97 ? -15.504 -3.575 9.773 1.00 88.69 97 ARG A CA 1
ATOM 724 C C . ARG A 1 97 ? -14.551 -3.856 10.927 1.00 88.69 97 ARG A C 1
ATOM 726 O O . ARG A 1 97 ? -14.893 -4.586 11.853 1.00 88.69 97 ARG A O 1
ATOM 733 N N . LEU A 1 98 ? -13.390 -3.208 10.907 1.00 86.44 98 LEU A N 1
ATOM 734 C CA . LEU A 1 98 ? -12.437 -3.254 12.009 1.00 86.44 98 LEU A CA 1
ATOM 735 C C . LEU A 1 98 ? -12.847 -2.254 13.097 1.00 86.44 98 LEU A C 1
ATOM 737 O O . LEU A 1 98 ? -12.752 -1.040 12.906 1.00 86.44 98 LEU A O 1
ATOM 741 N N . THR A 1 99 ? -13.296 -2.769 14.240 1.00 86.31 99 THR A N 1
ATOM 742 C CA . THR A 1 99 ? -13.755 -1.963 15.386 1.00 86.31 99 THR A CA 1
ATOM 743 C C . THR A 1 99 ? -12.759 -1.963 16.543 1.00 86.31 99 THR A C 1
ATOM 745 O O . THR A 1 99 ? -12.685 -0.988 17.292 1.00 86.31 99 THR A O 1
ATOM 748 N N . LYS A 1 100 ? -11.966 -3.029 16.689 1.00 84.56 100 LYS A N 1
ATOM 749 C CA . LYS A 1 100 ? -11.026 -3.216 17.796 1.00 84.56 100 LYS A CA 1
ATOM 750 C C . LYS A 1 100 ? -9.868 -4.126 17.368 1.00 84.56 100 LYS A C 1
ATOM 752 O O . LYS A 1 100 ? -10.089 -5.102 16.656 1.00 84.56 100 LYS A O 1
ATOM 757 N N . VAL A 1 101 ? -8.655 -3.794 17.804 1.00 83.44 101 VAL A N 1
ATOM 758 C CA . VAL A 1 101 ? -7.446 -4.626 17.666 1.00 83.44 101 VAL A CA 1
ATOM 759 C C . VAL A 1 101 ? -6.891 -4.848 19.065 1.00 83.44 101 VAL A C 1
ATOM 761 O O . VAL A 1 101 ? -6.538 -3.870 19.730 1.00 83.44 101 VAL A O 1
ATOM 764 N N . GLU A 1 102 ? -6.847 -6.101 19.517 1.00 81.00 102 GLU A N 1
ATOM 765 C CA . GLU A 1 102 ? -6.479 -6.457 20.894 1.00 81.00 102 GLU A CA 1
ATOM 766 C C . GLU A 1 102 ? -7.272 -5.618 21.904 1.00 81.00 102 GLU A C 1
ATOM 768 O O . GLU A 1 102 ? -8.494 -5.603 21.846 1.00 81.00 102 GLU A O 1
ATOM 773 N N . ASP A 1 103 ? -6.628 -4.846 22.781 1.00 79.69 103 ASP A N 1
ATOM 774 C CA . ASP A 1 103 ? -7.299 -3.962 23.745 1.00 79.69 103 ASP A CA 1
ATOM 775 C C . ASP A 1 103 ? -7.573 -2.538 23.226 1.00 79.69 103 ASP A C 1
ATOM 777 O O . ASP A 1 103 ? -8.099 -1.692 23.957 1.00 79.69 103 ASP A O 1
ATOM 781 N N . THR A 1 104 ? -7.244 -2.249 21.966 1.00 81.44 104 THR A N 1
ATOM 782 C CA . THR A 1 104 ? -7.344 -0.903 21.388 1.00 81.44 104 THR A CA 1
ATOM 783 C C . THR A 1 104 ? -8.582 -0.761 20.509 1.00 81.44 104 THR A C 1
ATOM 785 O O . THR A 1 104 ? -8.681 -1.364 19.441 1.00 81.44 104 THR A O 1
ATOM 788 N N . GLU A 1 105 ? -9.524 0.089 20.925 1.00 87.00 105 GLU A N 1
ATOM 789 C CA . GLU A 1 105 ? -10.656 0.484 20.080 1.00 87.00 105 GLU A CA 1
ATOM 790 C C . GLU A 1 105 ? -10.181 1.331 18.893 1.00 87.00 105 GLU A C 1
ATOM 792 O O . GLU A 1 105 ? -9.473 2.333 19.049 1.00 87.00 105 GLU A O 1
ATOM 797 N N . ILE A 1 106 ? -10.600 0.937 17.691 1.00 85.94 106 ILE A N 1
ATOM 798 C CA . ILE A 1 106 ? -10.276 1.648 16.461 1.00 85.94 106 ILE A CA 1
ATOM 799 C C . ILE A 1 106 ? -11.289 2.764 16.268 1.00 85.94 106 ILE A C 1
ATOM 801 O O . ILE A 1 106 ? -12.488 2.541 16.107 1.00 85.94 106 ILE A O 1
ATOM 805 N N . THR A 1 107 ? -10.787 3.997 16.264 1.00 85.88 107 THR A N 1
ATOM 806 C CA . THR A 1 107 ? -11.625 5.176 16.050 1.00 85.88 107 THR A CA 1
ATOM 807 C C . THR A 1 107 ? -11.494 5.700 14.617 1.00 85.88 107 THR A C 1
ATOM 809 O O . THR A 1 107 ? -10.432 5.571 14.003 1.00 85.88 107 THR A O 1
ATOM 812 N N . PRO A 1 108 ? -12.523 6.384 14.083 1.00 81.00 108 PRO A N 1
ATOM 813 C CA . PRO A 1 108 ? -12.504 6.963 12.730 1.00 81.00 108 PRO A CA 1
ATOM 814 C 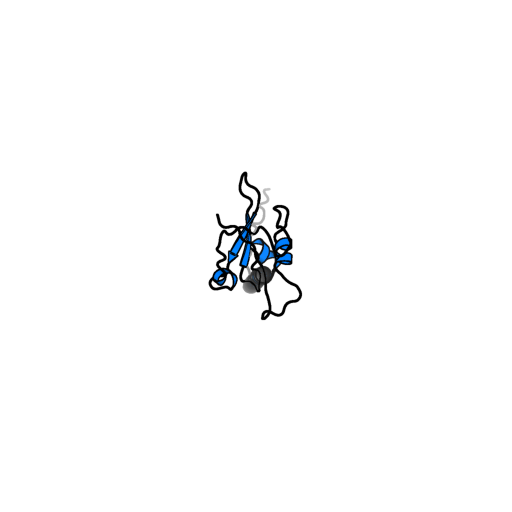C . PRO A 1 108 ? -11.363 7.961 12.476 1.00 81.00 108 PRO A C 1
ATOM 816 O O . PRO A 1 108 ? -11.006 8.241 11.330 1.00 81.00 108 PRO A O 1
ATOM 819 N N . GLY A 1 109 ? -10.815 8.535 13.553 1.00 81.38 109 GLY A N 1
ATOM 820 C CA . GLY A 1 109 ? -9.712 9.492 13.513 1.00 81.38 109 GLY A CA 1
ATOM 821 C C . GLY A 1 109 ? -8.338 8.855 13.306 1.00 81.38 109 GLY A C 1
ATOM 822 O O . GLY A 1 109 ? -7.364 9.590 13.155 1.00 81.38 109 GLY A O 1
ATOM 823 N N . PHE A 1 110 ? -8.237 7.525 13.309 1.00 82.69 110 PHE A N 1
ATOM 824 C CA . PHE A 1 110 ? -6.964 6.855 13.081 1.00 82.69 110 PHE A CA 1
ATOM 825 C C . PHE A 1 110 ? -6.530 7.022 11.621 1.00 82.69 110 PHE A C 1
ATOM 827 O O . PHE A 1 110 ? -7.344 7.150 10.700 1.00 82.69 110 PHE A O 1
ATOM 834 N N . SER A 1 111 ? -5.220 7.035 11.402 1.00 84.50 111 SER A N 1
ATOM 835 C CA . SER A 1 111 ? -4.644 6.858 10.076 1.00 84.50 111 SER A CA 1
ATOM 836 C C . SER A 1 111 ? -4.432 5.374 9.785 1.00 84.50 111 SER A C 1
ATOM 838 O O . SER A 1 111 ? -4.274 4.566 10.699 1.00 84.50 111 SER A O 1
ATOM 840 N N . ILE A 1 112 ? -4.375 5.015 8.502 1.00 79.88 112 ILE A N 1
ATOM 841 C CA . ILE A 1 112 ? -4.077 3.639 8.074 1.00 79.88 112 ILE A CA 1
ATOM 842 C C . ILE A 1 112 ? -2.745 3.168 8.685 1.00 79.88 112 ILE A C 1
ATOM 844 O O . ILE A 1 112 ? -2.684 2.091 9.258 1.00 79.88 112 ILE A O 1
ATOM 848 N N . ALA A 1 113 ? -1.723 4.030 8.707 1.00 78.62 113 ALA A N 1
ATOM 849 C CA . ALA A 1 113 ? -0.422 3.733 9.315 1.00 78.62 113 ALA A CA 1
ATOM 850 C C . ALA A 1 113 ? -0.443 3.571 10.851 1.00 78.62 113 ALA A C 1
ATOM 852 O O . ALA A 1 113 ? 0.530 3.092 11.436 1.00 78.62 113 ALA A O 1
ATOM 853 N N . GLN A 1 114 ? -1.485 4.051 11.539 1.00 82.00 114 GLN A N 1
ATOM 854 C CA . GLN A 1 114 ? -1.687 3.776 12.966 1.00 82.00 114 GLN A CA 1
ATOM 855 C C . GLN A 1 114 ? -2.349 2.417 13.168 1.00 82.00 114 GLN A C 1
ATOM 857 O O . GLN A 1 114 ? -1.933 1.685 14.057 1.00 82.00 114 GLN A O 1
ATOM 862 N N . VAL A 1 115 ? -3.342 2.086 12.340 1.00 82.69 115 VAL A N 1
ATOM 863 C CA . VAL A 1 115 ? -4.017 0.782 12.366 1.00 82.69 115 VAL A CA 1
ATOM 864 C C . VAL A 1 115 ? -3.040 -0.339 12.013 1.00 82.69 115 VAL A C 1
ATOM 866 O O . VAL A 1 115 ? -2.981 -1.336 12.719 1.00 82.69 115 VAL A O 1
ATOM 869 N N . ASP A 1 116 ? -2.207 -0.139 10.996 1.00 78.06 116 ASP A N 1
ATOM 870 C CA . ASP A 1 116 ? -1.161 -1.086 10.603 1.00 78.06 116 ASP A CA 1
ATOM 871 C C . ASP A 1 116 ? -0.170 -1.359 11.745 1.00 78.06 116 ASP A C 1
ATOM 873 O O . ASP A 1 116 ? 0.087 -2.504 12.093 1.00 78.06 116 ASP A O 1
ATOM 877 N N . ARG A 1 117 ? 0.287 -0.315 12.444 1.00 79.31 117 ARG A N 1
ATOM 878 C CA . ARG A 1 117 ? 1.148 -0.473 13.627 1.00 79.31 117 ARG A CA 1
ATOM 879 C C . ARG A 1 117 ? 0.499 -1.211 14.795 1.00 79.31 117 ARG A C 1
ATOM 881 O O . ARG A 1 117 ? 1.226 -1.715 15.639 1.00 79.31 117 ARG A O 1
ATOM 888 N N . LEU A 1 118 ? -0.829 -1.213 14.888 1.00 79.75 118 LEU A N 1
ATOM 889 C CA . LEU A 1 118 ? -1.547 -2.001 15.892 1.00 79.75 118 LEU A CA 1
ATOM 890 C C . LEU A 1 118 ? -1.674 -3.465 15.472 1.00 79.75 118 LEU A C 1
ATOM 892 O O . LEU A 1 118 ? -1.719 -4.331 16.333 1.00 79.75 118 LEU A O 1
ATOM 896 N N . LEU A 1 119 ? -1.730 -3.729 14.166 1.00 77.06 119 LEU A N 1
ATOM 897 C CA . LEU A 1 119 ? -1.809 -5.074 13.596 1.00 77.06 119 LEU A CA 1
ATOM 898 C C . LEU A 1 119 ? -0.428 -5.737 13.461 1.00 77.06 119 LEU A C 1
ATOM 900 O O . LEU A 1 119 ? -0.334 -6.959 13.420 1.00 77.06 119 LEU A O 1
ATOM 904 N N . GLN A 1 120 ? 0.645 -4.948 13.411 1.00 71.56 120 GLN A N 1
ATOM 905 C CA . GLN A 1 120 ? 2.021 -5.431 13.453 1.00 71.56 120 GLN A CA 1
ATOM 906 C C . GLN A 1 120 ? 2.493 -5.570 14.903 1.00 71.56 120 GLN A C 1
ATOM 908 O O . GLN A 1 120 ? 2.887 -4.588 15.536 1.00 71.56 120 GLN A O 1
ATOM 913 N N . GLU A 1 121 ? 2.521 -6.792 15.431 1.00 57.28 121 GLU A N 1
ATOM 914 C CA . GLU A 1 121 ? 3.233 -7.042 16.683 1.00 57.28 121 GLU A CA 1
ATOM 915 C C . GLU A 1 121 ? 4.754 -7.009 16.468 1.00 57.28 121 GLU A C 1
ATOM 917 O O . GLU A 1 121 ? 5.276 -7.694 15.584 1.00 57.28 121 GLU A O 1
ATOM 922 N N . PRO A 1 122 ? 5.512 -6.249 17.280 1.00 46.56 122 PRO A N 1
ATOM 923 C CA . PRO A 1 122 ? 6.951 -6.123 17.095 1.00 46.56 122 PRO A CA 1
ATOM 924 C C . PRO A 1 122 ? 7.768 -7.357 17.516 1.00 46.56 122 PRO A C 1
ATOM 926 O O . PRO A 1 122 ? 8.975 -7.339 17.281 1.00 46.56 122 PRO A O 1
ATOM 929 N N . ASP A 1 123 ? 7.192 -8.396 18.145 1.00 40.72 123 ASP A N 1
ATOM 930 C CA . ASP A 1 123 ? 8.033 -9.376 18.863 1.00 40.72 123 ASP A CA 1
ATOM 931 C C . ASP A 1 123 ? 7.512 -10.826 19.016 1.00 40.72 123 ASP A C 1
ATOM 933 O O . ASP A 1 123 ? 7.990 -11.548 19.895 1.00 40.72 123 ASP A O 1
ATOM 937 N N . VAL A 1 124 ? 6.605 -11.321 18.160 1.00 42.16 124 VAL A N 1
ATOM 938 C CA . VAL A 1 124 ? 6.150 -12.729 18.241 1.00 42.16 124 VAL A CA 1
ATOM 939 C C . VAL A 1 124 ? 6.655 -13.571 17.069 1.00 42.16 124 VAL A C 1
ATOM 941 O O . VAL A 1 124 ? 6.510 -13.263 15.884 1.00 42.16 124 VAL A O 1
ATOM 944 N N . LYS A 1 125 ? 7.309 -14.692 17.399 1.00 44.41 125 LYS A N 1
ATOM 945 C CA . LYS A 1 125 ? 7.637 -15.724 16.412 1.00 44.41 125 LYS A CA 1
ATOM 946 C C . LYS A 1 125 ? 6.341 -16.422 16.002 1.00 44.41 125 LYS A C 1
ATOM 948 O O . LYS A 1 125 ? 5.779 -17.158 16.801 1.00 44.41 125 LYS A O 1
ATOM 953 N N . ARG A 1 126 ? 5.989 -16.254 14.722 1.00 48.50 126 ARG A N 1
ATOM 954 C CA . ARG A 1 126 ? 4.914 -16.836 13.874 1.00 48.50 126 ARG A CA 1
ATOM 955 C C . ARG A 1 126 ? 4.234 -18.172 14.244 1.00 48.50 126 ARG A C 1
ATOM 957 O O . ARG A 1 126 ? 3.238 -18.502 13.616 1.00 48.50 126 ARG A O 1
ATOM 964 N N . ALA A 1 127 ? 4.781 -18.991 15.136 1.00 49.59 127 ALA A N 1
ATOM 965 C CA . ALA A 1 127 ? 4.219 -20.292 15.497 1.00 49.59 127 ALA A CA 1
ATOM 966 C C . ALA A 1 127 ? 3.333 -20.259 16.756 1.00 49.59 127 ALA A C 1
ATOM 968 O O . ALA A 1 127 ? 2.562 -21.195 16.944 1.00 49.59 127 ALA A O 1
ATOM 969 N N . ASP A 1 128 ? 3.428 -19.205 17.573 1.00 45.66 128 ASP A N 1
ATOM 970 C CA . ASP A 1 128 ? 2.781 -19.129 18.894 1.00 45.66 128 ASP A CA 1
ATOM 971 C C . ASP A 1 128 ? 1.769 -17.972 19.008 1.00 45.66 128 ASP A C 1
ATOM 973 O O . ASP A 1 128 ? 1.392 -17.595 20.109 1.00 45.66 128 ASP A O 1
ATOM 977 N N . ASP A 1 129 ? 1.348 -17.404 17.877 1.00 46.72 129 ASP A N 1
ATOM 978 C CA . ASP A 1 129 ? 0.582 -16.157 17.824 1.00 46.72 129 ASP A CA 1
ATOM 979 C C . ASP A 1 129 ? -0.927 -16.371 18.065 1.00 46.72 129 ASP A C 1
ATOM 981 O O . ASP A 1 129 ? -1.593 -17.095 17.308 1.00 46.72 129 ASP A O 1
ATOM 985 N N . ASP A 1 130 ? -1.467 -15.765 19.124 1.00 53.09 130 ASP A N 1
ATOM 986 C CA . ASP A 1 130 ? -2.824 -15.958 19.650 1.00 53.09 130 ASP A CA 1
ATOM 987 C C . ASP A 1 130 ? -3.777 -14.766 19.436 1.00 53.09 130 ASP A C 1
ATOM 989 O O . ASP A 1 130 ? -4.816 -14.711 20.089 1.00 53.09 130 ASP A O 1
ATOM 993 N N . PHE A 1 131 ? -3.490 -13.889 18.461 1.00 53.97 131 PHE A N 1
ATOM 994 C CA . PHE A 1 131 ? -4.316 -12.727 18.078 1.00 53.97 131 PHE A CA 1
ATOM 995 C C . PHE A 1 131 ? -5.839 -12.919 18.222 1.00 53.97 131 PHE A C 1
ATOM 997 O O . PHE A 1 131 ? -6.438 -13.808 17.584 1.00 53.97 131 PHE A O 1
ATOM 1004 N N . GLU A 1 132 ? -6.476 -12.003 18.961 1.00 53.75 132 GLU A N 1
ATOM 1005 C CA . GLU A 1 132 ? -7.913 -11.987 19.250 1.00 53.75 132 GLU A CA 1
ATOM 1006 C C . GLU A 1 132 ? -8.588 -10.791 18.544 1.00 53.75 132 GLU A C 1
ATOM 1008 O O . GLU A 1 132 ? -8.723 -9.683 19.064 1.00 53.75 132 GLU A O 1
ATOM 1013 N N . ILE A 1 133 ? -9.038 -11.010 17.302 1.00 51.56 133 ILE A N 1
ATOM 1014 C CA . ILE A 1 133 ? -9.734 -9.986 16.505 1.00 51.56 133 ILE A CA 1
ATOM 1015 C C . ILE A 1 133 ? -11.240 -10.051 16.789 1.00 51.56 133 ILE A C 1
ATOM 1017 O O . ILE A 1 133 ? -11.888 -11.069 16.540 1.00 51.56 133 ILE A O 1
ATOM 1021 N N . SER A 1 134 ? -11.816 -8.946 17.267 1.00 58.28 134 SER A N 1
ATOM 1022 C CA . SER A 1 134 ? -13.269 -8.797 17.434 1.00 58.28 134 SER A CA 1
ATOM 1023 C C . SER A 1 134 ? -13.886 -8.144 16.194 1.00 58.28 134 SER A C 1
ATOM 1025 O O . SER A 1 134 ? -13.577 -6.997 15.881 1.00 58.28 134 SER A O 1
ATOM 1027 N N . ILE A 1 135 ? -14.769 -8.869 15.498 1.00 54.78 135 ILE A N 1
ATOM 1028 C CA . ILE A 1 135 ? -15.459 -8.419 14.277 1.00 54.78 135 ILE A CA 1
ATOM 1029 C C . ILE A 1 135 ? -16.972 -8.441 14.519 1.00 54.78 135 ILE A C 1
ATOM 1031 O O . ILE A 1 135 ? -17.502 -9.419 15.049 1.00 54.78 135 ILE A O 1
ATOM 1035 N N . GLU A 1 136 ? -17.677 -7.381 14.119 1.00 47.75 136 GLU A N 1
ATOM 1036 C CA . GLU A 1 136 ? -19.145 -7.367 14.077 1.00 47.75 136 GLU A CA 1
ATOM 1037 C C . GLU A 1 136 ? -19.647 -7.688 12.664 1.00 47.75 136 GLU A C 1
ATOM 1039 O O . GLU A 1 136 ? -19.282 -7.017 11.698 1.00 47.75 136 GLU A O 1
ATOM 1044 N N . PHE A 1 137 ? -20.516 -8.697 12.557 1.00 41.44 137 PHE A N 1
ATOM 1045 C CA . PHE A 1 137 ? -21.196 -9.065 11.314 1.00 41.44 137 PHE A CA 1
ATOM 1046 C C . PHE A 1 137 ? -22.524 -8.304 11.198 1.00 41.44 137 PHE A C 1
ATOM 1048 O O . PHE A 1 137 ? -23.323 -8.312 12.139 1.00 41.44 137 PHE A O 1
ATOM 1055 N N . LEU A 1 138 ? -22.753 -7.665 10.047 1.00 41.75 138 LEU A N 1
ATOM 1056 C CA . LEU A 1 138 ? -24.019 -7.016 9.674 1.00 41.75 138 LEU A CA 1
ATOM 1057 C C . LEU A 1 138 ? -24.955 -7.981 8.936 1.00 41.75 138 LEU A C 1
ATOM 1059 O O . LEU A 1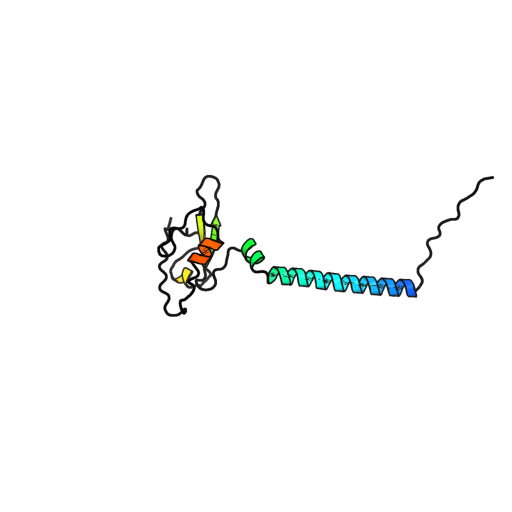 138 ? -24.466 -8.724 8.055 1.00 41.75 138 LEU A O 1
#

Secondary structure (DSSP, 8-state):
---PPPP---PPPPHHHHHHHHHHHHHHHHHHHHHHHHHHHHHHT-HHHHHHHS-EEETTTTEEEEEE--TTS--EEEEEEPTTSHHHHTT--TTEEEEEETTEEPPTT--HHHHHHHHS-SS--TTS----EEEE--